Protein AF-A0A3B8ZL84-F1 (afdb_monomer)

Foldseek 3Di:
DVVVVVVCVVVVVVVLVCLQQVPPDPQQDPDPLDQKGFNQPADPVQDDPPDRVPSRCSNNVVPDDDDDPLAPPPDQQGHDTDIDGQADSVRHGDDPVDDDDDDDDPPDSYDPDDDDDD

Mean predicted aligned error: 3.03 Å

Sequence (118 aa):
MTRILNQAAMVCELTARANAYEKRFKGAKVWEGRKWEYANLLELNQEDSNYTQIDERASWFYEAIGNTSGMQGRIVGFGQVYLEPARDKSGAWLDGAKYYRLRVPPNAPVKQFRSFTL

Secondary structure (DSSP, 8-state):
-HHHHHHHHHHHHHHHHHHHHS---TT-BSSTTS--EES----TTSB-SSSB-HHHHHHHHHH-----GGGS--STTSS---EE-SB-TTSPBP-TTS-----PPSS-S-SS------

Nearest PDB structures (foldseek):
  3vb9-assembly2_D  TM=9.667E-01  e=6.915E-07  Vibrio parahaemolyticus

Solvent-accessible surface area (backbone atoms only — not comparable to full-atom values): 7716 Å² total; per-residue (Å²): 112,68,71,59,53,55,52,48,51,58,52,50,52,54,50,42,51,49,46,43,70,57,66,84,58,90,81,32,64,73,45,91,97,55,55,39,25,50,55,62,79,58,46,90,85,37,55,56,99,87,46,70,40,60,64,46,44,47,18,34,57,70,80,47,81,87,80,53,83,46,52,57,47,83,49,91,96,46,68,40,70,54,73,46,58,62,34,45,98,88,63,48,69,71,51,91,93,58,90,85,84,86,87,77,71,83,85,63,100,57,91,86,74,86,87,85,87,132

Structure (mmCIF, N/CA/C/O backbone):
data_AF-A0A3B8ZL84-F1
#
_entry.id   AF-A0A3B8ZL84-F1
#
loop_
_atom_site.group_PDB
_atom_site.id
_atom_site.type_symbol
_atom_site.label_atom_id
_atom_site.label_alt_id
_atom_site.label_comp_id
_atom_site.label_asym_id
_atom_site.label_entity_id
_atom_site.label_seq_id
_atom_site.pdbx_PDB_ins_code
_atom_site.Cartn_x
_atom_site.Cartn_y
_atom_site.Cartn_z
_atom_site.occupancy
_atom_site.B_iso_or_equiv
_atom_site.auth_seq_id
_atom_site.auth_comp_id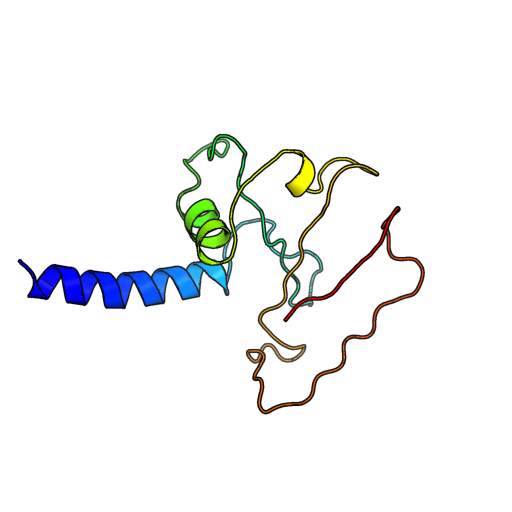
_atom_site.auth_asym_id
_atom_site.auth_atom_id
_atom_site.pdbx_PDB_model_num
ATOM 1 N N . MET A 1 1 ? -13.562 8.138 31.813 1.00 82.81 1 MET A N 1
ATOM 2 C CA . MET A 1 1 ? -12.559 8.236 30.728 1.00 82.81 1 MET A CA 1
ATOM 3 C C . MET A 1 1 ? -12.572 7.012 29.808 1.00 82.81 1 MET A C 1
ATOM 5 O O . MET A 1 1 ? -12.711 7.190 28.607 1.00 82.81 1 MET A O 1
ATOM 9 N N . THR A 1 2 ? -12.547 5.785 30.345 1.00 96.31 2 THR A N 1
ATOM 10 C CA . THR A 1 2 ? -12.517 4.515 29.581 1.00 96.31 2 THR A CA 1
ATOM 11 C C . THR A 1 2 ? -13.573 4.394 28.480 1.00 96.31 2 THR A C 1
ATOM 13 O O . THR A 1 2 ? -13.254 3.983 27.372 1.00 96.31 2 THR A O 1
ATOM 16 N N . ARG A 1 3 ? -14.821 4.816 28.737 1.00 97.88 3 ARG A N 1
ATOM 17 C CA . ARG A 1 3 ? -15.899 4.765 27.733 1.00 97.88 3 ARG A CA 1
ATOM 18 C C . ARG A 1 3 ? -15.546 5.515 26.443 1.00 97.88 3 ARG A C 1
ATOM 20 O O . ARG A 1 3 ? -15.763 4.985 25.362 1.00 97.88 3 ARG A O 1
ATOM 27 N N . ILE A 1 4 ? -14.997 6.724 26.570 1.00 98.12 4 ILE A N 1
ATOM 28 C CA . ILE A 1 4 ? -14.669 7.578 25.420 1.00 98.12 4 ILE A CA 1
ATOM 29 C C . ILE A 1 4 ? -13.469 7.004 24.666 1.00 98.12 4 ILE A C 1
ATOM 31 O O . ILE A 1 4 ? -13.5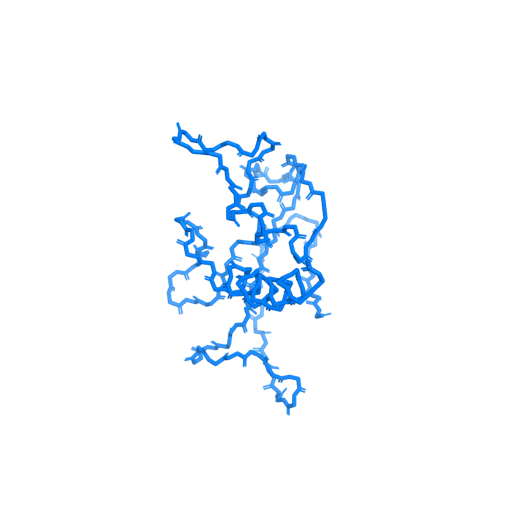00 6.944 23.444 1.00 98.12 4 ILE A O 1
ATOM 35 N N . LEU A 1 5 ? -12.450 6.516 25.379 1.00 98.44 5 LEU A N 1
ATOM 36 C CA . LEU A 1 5 ? -11.274 5.910 24.748 1.00 98.44 5 LEU A CA 1
ATOM 37 C C . LEU A 1 5 ? -11.625 4.631 23.976 1.00 98.44 5 LEU A C 1
ATOM 39 O O . LEU A 1 5 ? -11.148 4.452 22.862 1.00 98.44 5 LEU A O 1
ATOM 43 N N . ASN A 1 6 ? -12.516 3.789 24.507 1.00 98.50 6 ASN A N 1
ATOM 44 C CA . ASN A 1 6 ? -12.978 2.593 23.796 1.00 98.50 6 ASN A CA 1
ATOM 45 C C . ASN A 1 6 ? -13.776 2.948 22.534 1.00 98.50 6 ASN A C 1
ATOM 47 O O . ASN A 1 6 ? -13.597 2.325 21.491 1.00 98.50 6 ASN A O 1
ATOM 51 N N . GLN A 1 7 ? -14.640 3.964 22.608 1.00 98.38 7 GLN A N 1
ATOM 52 C CA . GLN A 1 7 ? -15.365 4.457 21.435 1.00 98.38 7 GLN A CA 1
ATOM 53 C C . GLN A 1 7 ? -14.412 5.035 20.387 1.00 98.38 7 GLN A C 1
ATOM 55 O O . GLN A 1 7 ? -14.544 4.717 19.208 1.00 98.38 7 GLN A O 1
ATOM 60 N N . ALA A 1 8 ? -13.426 5.824 20.819 1.00 98.38 8 ALA A N 1
ATOM 61 C CA . ALA A 1 8 ? -12.404 6.371 19.939 1.00 98.38 8 ALA A CA 1
ATOM 62 C C . ALA A 1 8 ? -11.601 5.257 19.257 1.00 98.38 8 ALA A C 1
ATOM 64 O O . ALA A 1 8 ? -11.445 5.299 18.045 1.00 98.38 8 ALA A O 1
ATOM 65 N N . ALA A 1 9 ? -11.172 4.228 19.992 1.00 98.25 9 ALA A N 1
ATOM 66 C CA . ALA A 1 9 ? -10.448 3.095 19.420 1.00 98.25 9 ALA A CA 1
ATOM 67 C C . ALA A 1 9 ? -11.253 2.393 18.312 1.00 98.25 9 ALA A C 1
ATOM 69 O O . ALA A 1 9 ? -10.716 2.147 17.238 1.00 98.25 9 ALA A O 1
ATOM 70 N N . MET A 1 10 ? -12.550 2.140 18.530 1.00 98.31 10 MET A N 1
ATOM 71 C CA . MET A 1 10 ? -13.408 1.515 17.512 1.00 98.31 10 MET A CA 1
ATOM 72 C C . MET A 1 10 ? -13.561 2.382 16.258 1.00 98.31 10 MET A C 1
ATOM 74 O O . MET A 1 10 ? -13.490 1.868 15.145 1.00 98.31 10 MET A O 1
ATOM 78 N N . VAL A 1 11 ? -13.777 3.690 16.421 1.00 98.44 11 VAL A N 1
ATOM 79 C CA . VAL A 1 11 ? -13.952 4.600 15.278 1.00 98.44 11 VAL A CA 1
ATOM 80 C C . VAL A 1 11 ? -12.633 4.793 14.535 1.00 98.44 11 VAL A C 1
ATOM 82 O O . VAL A 1 11 ? -12.606 4.672 13.314 1.00 98.44 11 VAL A O 1
ATOM 85 N N . CYS A 1 12 ? -11.537 5.045 15.251 1.00 97.69 12 CYS A N 1
ATOM 86 C CA . CYS A 1 12 ? -10.219 5.242 14.653 1.00 97.69 12 CYS A CA 1
ATOM 87 C C . CYS A 1 12 ? -9.730 3.997 13.912 1.00 97.69 12 CYS A C 1
ATOM 89 O O . CYS A 1 12 ? -9.124 4.139 12.859 1.00 97.69 12 CYS A O 1
ATOM 91 N N . GLU A 1 13 ? -10.038 2.797 14.404 1.00 98.06 13 GLU A N 1
ATOM 92 C CA . GLU A 1 13 ? -9.732 1.547 13.707 1.00 98.06 13 GLU A CA 1
ATOM 93 C C . GLU A 1 13 ? -10.437 1.461 12.343 1.00 98.06 13 GLU A C 1
ATOM 95 O O . GLU A 1 13 ? -9.818 1.136 11.331 1.00 98.06 13 GLU A O 1
ATOM 100 N N . LEU A 1 14 ? -11.728 1.802 12.281 1.00 97.56 14 LEU A N 1
ATOM 101 C CA . LEU A 1 14 ? -12.468 1.828 11.016 1.00 97.56 14 LEU A CA 1
ATOM 102 C C . LEU A 1 14 ? -11.942 2.917 10.072 1.00 97.56 14 LEU A C 1
ATOM 104 O O . LEU A 1 14 ? -11.826 2.684 8.868 1.00 97.56 14 LEU A O 1
ATOM 108 N N . THR A 1 15 ? -11.589 4.084 10.614 1.00 97.88 15 THR A N 1
ATOM 109 C CA . THR A 1 15 ? -10.981 5.179 9.849 1.00 97.88 15 THR A CA 1
ATOM 110 C C . THR A 1 15 ? -9.619 4.778 9.284 1.00 97.88 15 THR A C 1
ATOM 112 O O . THR A 1 15 ? -9.357 5.037 8.111 1.00 97.88 15 THR A O 1
ATOM 115 N N . ALA A 1 16 ? -8.776 4.105 10.074 1.00 97.75 16 ALA A N 1
ATOM 116 C CA . ALA A 1 16 ? -7.463 3.637 9.642 1.00 97.75 16 ALA A CA 1
ATOM 117 C C . ALA A 1 16 ? -7.584 2.641 8.482 1.00 97.75 16 ALA A C 1
ATOM 119 O O . ALA A 1 16 ? -6.941 2.837 7.456 1.00 97.75 16 ALA A O 1
ATOM 120 N N . ARG A 1 17 ? -8.492 1.657 8.575 1.00 96.62 17 ARG A N 1
ATOM 121 C CA . ARG A 1 17 ? -8.778 0.721 7.468 1.00 96.62 17 ARG A CA 1
ATOM 122 C C . ARG A 1 17 ? -9.254 1.426 6.206 1.00 96.62 17 ARG A C 1
ATOM 124 O O . ARG A 1 17 ? -8.809 1.093 5.112 1.00 96.62 17 ARG A O 1
ATOM 131 N N . ALA A 1 18 ? -10.173 2.382 6.344 1.00 96.19 18 ALA A N 1
ATOM 132 C CA . ALA A 1 18 ? -10.694 3.125 5.201 1.00 96.19 18 ALA A CA 1
ATOM 133 C C . ALA A 1 18 ? -9.590 3.942 4.512 1.00 96.19 18 ALA A C 1
ATOM 135 O O . ALA A 1 18 ? -9.528 3.982 3.288 1.00 96.19 18 ALA A O 1
ATOM 136 N N . ASN A 1 19 ? -8.700 4.552 5.295 1.00 97.00 19 ASN A N 1
ATOM 137 C CA . ASN A 1 19 ? -7.551 5.293 4.789 1.00 97.00 19 ASN A CA 1
ATOM 138 C C . ASN A 1 19 ? -6.470 4.380 4.170 1.00 97.00 19 ASN A C 1
ATOM 140 O O . ASN A 1 19 ? -5.838 4.749 3.181 1.00 97.00 19 ASN A O 1
ATOM 144 N N . ALA A 1 20 ? -6.268 3.184 4.731 1.00 96.12 20 ALA A N 1
ATOM 145 C CA . ALA A 1 20 ? -5.313 2.197 4.234 1.00 96.12 20 ALA A CA 1
ATOM 146 C C . ALA A 1 20 ? -5.749 1.585 2.896 1.00 96.12 20 ALA A C 1
ATOM 148 O O . ALA A 1 20 ? -4.979 1.596 1.942 1.00 96.12 20 ALA A O 1
ATOM 149 N N . TYR A 1 21 ? -6.997 1.118 2.801 1.00 94.56 21 TYR A N 1
ATOM 150 C CA . TYR A 1 21 ? -7.459 0.294 1.676 1.00 94.56 21 TYR A CA 1
ATOM 151 C C . TYR A 1 21 ? -8.264 1.041 0.605 1.00 94.56 21 TYR A C 1
ATOM 153 O O . TYR A 1 21 ? -8.619 0.464 -0.424 1.00 94.56 21 TYR A O 1
ATOM 161 N N . GLU A 1 22 ? -8.596 2.309 0.840 1.00 92.50 22 GLU A N 1
ATOM 162 C CA . GLU A 1 22 ? -9.225 3.193 -0.144 1.00 92.50 22 GLU A CA 1
ATOM 163 C C . GLU A 1 22 ? -8.464 4.521 -0.192 1.00 92.50 22 GLU A C 1
ATOM 165 O O . GLU A 1 22 ? -8.993 5.588 0.135 1.00 92.50 22 GLU A O 1
ATOM 170 N N . LYS A 1 23 ? -7.186 4.427 -0.586 1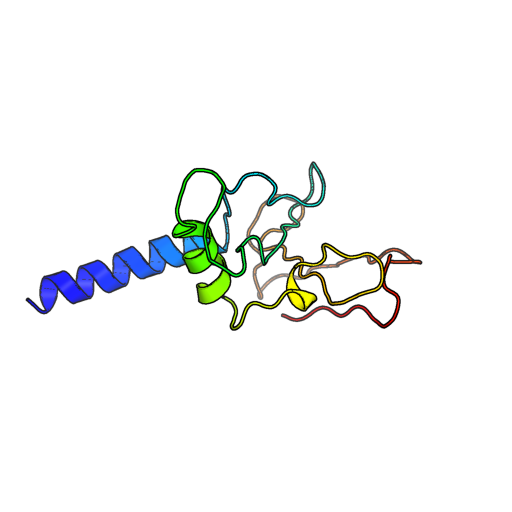.00 93.25 23 LYS A N 1
ATOM 171 C CA . LYS A 1 23 ? -6.240 5.546 -0.624 1.00 93.25 23 LYS A CA 1
ATOM 172 C C . LYS A 1 23 ? -6.796 6.676 -1.497 1.00 93.25 23 LYS A C 1
ATOM 174 O O . LYS A 1 23 ? -7.122 6.504 -2.672 1.00 93.25 23 LYS A O 1
ATOM 179 N N . ARG A 1 24 ? -6.881 7.881 -0.925 1.00 92.12 24 ARG A N 1
ATOM 180 C CA . ARG A 1 24 ? -7.326 9.106 -1.628 1.00 92.12 24 ARG A CA 1
ATOM 181 C C . ARG A 1 24 ? -6.164 10.015 -2.020 1.00 92.12 24 ARG A C 1
ATOM 183 O O . ARG A 1 24 ? -6.377 11.151 -2.439 1.00 92.12 24 ARG A O 1
ATOM 190 N N . PHE A 1 25 ? -4.941 9.512 -1.884 1.00 92.19 25 PHE A N 1
ATOM 191 C CA . PHE A 1 25 ? -3.720 10.264 -2.124 1.00 92.19 25 PHE A CA 1
ATOM 192 C C . PHE A 1 25 ? -3.518 10.511 -3.615 1.00 92.19 25 PHE A C 1
ATOM 194 O O . PHE A 1 25 ? -3.788 9.658 -4.471 1.00 92.19 25 PHE A O 1
ATOM 201 N N . LYS A 1 26 ? -2.993 11.689 -3.939 1.00 90.81 26 LYS A N 1
ATOM 202 C CA . LYS A 1 26 ? -2.595 12.004 -5.307 1.00 90.81 26 LYS A CA 1
ATOM 203 C C . LYS A 1 26 ? -1.471 11.053 -5.730 1.00 90.81 26 LYS A C 1
ATOM 205 O O . LYS A 1 26 ? -0.475 10.921 -5.035 1.00 90.81 26 LYS A O 1
ATOM 210 N N . GLY A 1 27 ? -1.623 10.408 -6.886 1.00 91.50 27 GLY A N 1
ATOM 211 C CA . GLY A 1 27 ? -0.609 9.492 -7.422 1.00 91.50 27 GLY A CA 1
ATOM 212 C C . GLY A 1 27 ? -0.657 8.061 -6.873 1.00 91.50 27 GLY A C 1
ATOM 213 O O . GLY A 1 27 ? 0.198 7.266 -7.245 1.00 91.50 27 GLY A O 1
ATOM 214 N N . ALA A 1 28 ? -1.656 7.698 -6.056 1.00 94.56 28 ALA A N 1
ATOM 215 C CA . ALA A 1 28 ? -1.801 6.324 -5.562 1.00 94.56 28 ALA A CA 1
ATOM 216 C C . ALA A 1 28 ? -2.024 5.302 -6.681 1.00 94.56 28 ALA A C 1
ATOM 218 O O . ALA A 1 28 ? -1.471 4.210 -6.630 1.00 94.56 28 ALA A O 1
ATOM 219 N N . LYS A 1 29 ? -2.789 5.647 -7.721 1.00 94.81 29 LYS A N 1
ATOM 220 C CA . LYS A 1 29 ? -3.099 4.723 -8.821 1.00 94.81 29 LYS A CA 1
ATOM 221 C C . LYS A 1 29 ? -1.887 4.494 -9.720 1.00 94.81 29 LYS A C 1
ATOM 223 O O . LYS A 1 29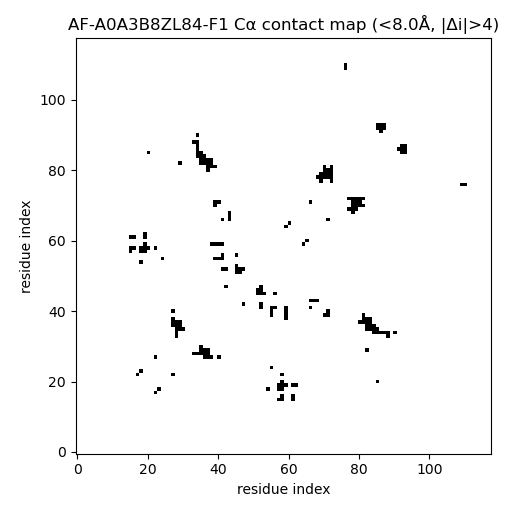 ? -1.334 5.439 -10.273 1.00 94.81 29 LYS A O 1
ATOM 228 N N . VAL A 1 30 ? -1.553 3.224 -9.948 1.00 95.38 30 VAL A N 1
ATOM 229 C CA . VAL A 1 30 ? -0.444 2.825 -10.833 1.00 95.38 30 VAL A CA 1
ATOM 230 C C . VAL A 1 30 ? -0.856 2.882 -12.304 1.00 95.38 30 VAL A C 1
ATOM 232 O O . VAL A 1 30 ? -0.117 3.365 -13.159 1.00 95.38 30 VAL A O 1
ATOM 235 N N . TRP A 1 31 ? -2.046 2.360 -12.613 1.00 95.00 31 TRP A N 1
ATOM 236 C CA . TRP A 1 31 ? -2.578 2.294 -13.973 1.00 95.00 31 TRP A CA 1
ATOM 237 C C . TRP A 1 31 ? -4.034 2.737 -13.999 1.00 95.00 31 TRP A C 1
ATOM 239 O O . TRP A 1 31 ? -4.866 2.199 -13.262 1.00 95.00 31 TRP A O 1
ATOM 249 N N . GLU A 1 32 ? -4.356 3.644 -14.918 1.00 93.31 32 GLU A N 1
ATOM 250 C CA . GLU A 1 32 ? -5.730 4.087 -15.138 1.00 93.31 32 GLU A CA 1
ATOM 251 C C . GLU A 1 32 ? -6.668 2.914 -15.458 1.00 93.31 32 GLU A C 1
ATOM 253 O O . GLU A 1 32 ? -6.316 1.959 -16.157 1.00 93.31 32 GLU A O 1
ATOM 258 N N . GLY A 1 33 ? -7.871 2.960 -14.884 1.00 92.31 33 GLY A N 1
ATOM 259 C CA . GLY A 1 33 ? -8.882 1.905 -15.010 1.00 92.31 33 GLY A CA 1
ATOM 260 C C . GLY A 1 33 ? -8.583 0.598 -14.257 1.00 92.31 33 GLY A C 1
ATOM 261 O O . GLY A 1 33 ? -9.461 -0.264 -14.187 1.00 92.31 33 GLY A O 1
ATOM 262 N N . ARG A 1 34 ? -7.398 0.431 -13.652 1.00 94.81 34 ARG A N 1
ATOM 263 C CA . ARG A 1 34 ? -7.059 -0.735 -12.814 1.00 94.81 34 ARG A CA 1
ATOM 264 C C . ARG A 1 34 ? -7.214 -0.411 -11.325 1.00 94.81 34 ARG A C 1
ATOM 266 O O . ARG A 1 34 ? -7.360 0.745 -10.946 1.00 94.81 34 ARG A O 1
ATOM 273 N N . LYS A 1 35 ? -7.223 -1.447 -10.481 1.00 95.75 35 LYS A N 1
ATOM 274 C CA . LYS A 1 35 ? -7.339 -1.328 -9.012 1.00 95.75 35 LYS A CA 1
ATOM 275 C C . LYS A 1 35 ? -6.001 -1.469 -8.283 1.00 95.75 35 LYS A C 1
ATOM 277 O O . LYS A 1 35 ? -5.989 -1.814 -7.115 1.00 95.75 35 LYS A O 1
ATOM 282 N N . TRP A 1 36 ? -4.896 -1.281 -9.001 1.00 96.44 36 TRP A N 1
ATOM 283 C CA . TRP A 1 36 ? -3.557 -1.361 -8.427 1.00 96.44 36 TRP A CA 1
ATOM 284 C C . TRP A 1 36 ? -3.121 0.009 -7.938 1.00 96.44 36 TRP A C 1
ATOM 286 O O . TRP A 1 36 ? -3.147 0.977 -8.709 1.00 96.44 36 TRP A O 1
ATOM 296 N N . GLU A 1 37 ? -2.676 0.045 -6.693 1.00 96.25 37 GLU A N 1
ATOM 297 C CA . GLU A 1 37 ? -2.186 1.234 -6.016 1.00 96.25 37 GLU A CA 1
ATOM 298 C C . GLU A 1 37 ? -0.744 1.020 -5.545 1.00 96.25 37 GLU A C 1
ATOM 300 O O . GLU A 1 37 ? -0.317 -0.112 -5.310 1.00 96.25 37 GLU A O 1
ATOM 305 N N . TYR A 1 38 ? 0.029 2.101 -5.454 1.00 95.94 38 TYR A N 1
ATOM 306 C CA . TYR A 1 38 ? 1.303 2.094 -4.743 1.00 95.94 38 TYR A CA 1
ATOM 307 C C . TYR A 1 38 ? 1.023 1.989 -3.243 1.00 95.94 38 TYR A C 1
ATOM 309 O O . TYR A 1 38 ? 0.329 2.841 -2.689 1.00 95.94 38 TYR A O 1
ATOM 317 N N . ALA A 1 39 ? 1.586 0.972 -2.589 1.00 95.81 39 ALA A N 1
ATOM 318 C CA . ALA A 1 39 ? 1.396 0.780 -1.151 1.00 95.81 39 ALA A CA 1
ATOM 319 C C . ALA A 1 39 ? 2.125 1.868 -0.339 1.00 95.81 39 ALA A C 1
ATOM 321 O O . ALA A 1 39 ? 1.570 2.446 0.590 1.00 95.81 39 ALA A O 1
ATOM 322 N N . ASN A 1 40 ? 3.355 2.213 -0.740 1.00 95.75 40 ASN A N 1
ATOM 323 C CA . ASN A 1 40 ? 4.185 3.196 -0.045 1.00 95.75 40 ASN A CA 1
ATOM 324 C C . ASN A 1 40 ? 4.273 4.522 -0.817 1.00 95.75 40 ASN A C 1
ATOM 326 O O . ASN A 1 40 ? 4.989 4.630 -1.814 1.00 95.75 40 ASN A O 1
ATOM 330 N N . LEU A 1 41 ? 3.572 5.536 -0.312 1.00 94.50 41 LEU A N 1
ATOM 331 C CA . LEU A 1 41 ? 3.653 6.932 -0.764 1.00 94.50 41 LEU A CA 1
ATOM 332 C C . LEU A 1 41 ? 4.265 7.867 0.292 1.00 94.50 41 LEU A C 1
ATOM 334 O O . LEU A 1 41 ? 4.280 9.081 0.111 1.00 94.50 41 LEU A O 1
ATOM 338 N N . LEU A 1 42 ? 4.774 7.303 1.387 1.00 95.81 42 LEU A N 1
ATOM 339 C CA . LEU A 1 42 ? 5.334 8.046 2.503 1.00 95.81 42 LEU A CA 1
ATOM 340 C C . LEU A 1 42 ? 6.780 8.476 2.201 1.00 95.81 42 LEU A C 1
ATOM 342 O O . LEU A 1 42 ? 7.647 7.658 1.865 1.00 95.81 42 LEU A O 1
ATOM 346 N N . GLU A 1 43 ? 7.072 9.758 2.389 1.00 96.19 43 GLU A N 1
ATOM 347 C CA . GLU A 1 43 ? 8.432 10.283 2.374 1.00 96.19 43 GLU A CA 1
ATOM 348 C C . GLU A 1 43 ? 9.203 9.859 3.623 1.00 96.19 43 GLU A C 1
ATOM 350 O O . GLU A 1 43 ? 8.644 9.654 4.701 1.00 96.19 43 GLU A O 1
ATOM 355 N N . LEU A 1 44 ? 10.525 9.740 3.501 1.00 96.75 44 LEU A N 1
ATOM 356 C CA . LEU A 1 44 ? 11.367 9.265 4.607 1.00 96.75 44 LEU A CA 1
ATOM 357 C C . LEU A 1 44 ? 11.309 10.187 5.832 1.00 96.75 44 LEU A C 1
ATOM 359 O O . LEU A 1 44 ? 11.396 9.712 6.962 1.00 96.75 44 LEU A O 1
ATOM 363 N N . ASN A 1 45 ? 11.143 11.491 5.609 1.00 97.50 45 ASN A N 1
ATOM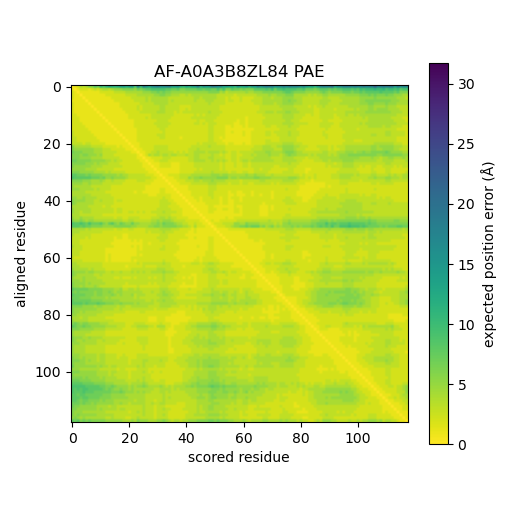 364 C CA . ASN A 1 45 ? 10.948 12.492 6.656 1.00 97.50 45 ASN A CA 1
ATOM 365 C C . ASN A 1 45 ? 9.468 12.729 7.003 1.00 97.50 45 ASN A C 1
ATOM 367 O O . ASN A 1 45 ? 9.202 13.500 7.916 1.00 97.50 45 ASN A O 1
ATOM 371 N N . GLN A 1 46 ? 8.533 12.052 6.326 1.00 97.62 46 GLN A N 1
ATOM 372 C CA . GLN A 1 46 ? 7.082 12.178 6.509 1.00 97.62 46 GLN A CA 1
ATOM 373 C C . GLN A 1 46 ? 6.527 13.580 6.210 1.00 97.62 46 GLN A C 1
ATOM 375 O O . GLN A 1 46 ? 5.486 13.956 6.746 1.00 97.62 46 GLN A O 1
ATOM 380 N N . GLU A 1 47 ? 7.205 14.349 5.361 1.00 97.69 47 GLU A N 1
ATOM 381 C CA . GLU A 1 47 ? 6.783 15.689 4.956 1.00 97.69 47 GLU A CA 1
ATOM 382 C C . GLU A 1 47 ? 6.605 15.735 3.440 1.00 97.69 47 GLU A C 1
ATOM 384 O O . GLU A 1 47 ? 7.519 15.401 2.684 1.00 97.69 47 GLU A O 1
ATOM 389 N N . ASP A 1 48 ? 5.437 16.192 3.001 1.00 94.06 48 ASP A N 1
ATOM 390 C CA . ASP A 1 48 ? 5.244 16.683 1.644 1.00 94.06 48 ASP A CA 1
ATOM 391 C C . ASP A 1 48 ? 5.660 18.166 1.575 1.00 94.06 48 ASP A C 1
ATOM 393 O O . ASP A 1 48 ? 5.919 18.824 2.581 1.00 94.06 48 ASP A O 1
ATOM 397 N N . SER A 1 49 ? 5.675 18.730 0.370 1.00 93.19 49 SER A N 1
ATOM 398 C CA . SER A 1 49 ? 5.921 20.148 0.103 1.00 93.19 49 SER A CA 1
ATOM 399 C C . SER A 1 49 ? 5.103 21.129 0.953 1.00 93.19 49 SER A C 1
ATOM 401 O O . SER A 1 49 ? 5.583 22.228 1.222 1.00 93.19 49 SER A O 1
ATOM 403 N N . ASN A 1 50 ? 3.881 20.759 1.355 1.00 95.19 50 ASN A N 1
ATOM 404 C CA . ASN A 1 50 ? 2.945 21.672 2.023 1.00 95.19 50 ASN A CA 1
ATOM 405 C C . ASN A 1 50 ? 2.317 21.123 3.317 1.00 95.19 50 ASN A C 1
ATOM 407 O O . ASN A 1 50 ? 1.529 21.836 3.939 1.00 95.19 50 ASN A O 1
ATOM 411 N N . TYR A 1 51 ? 2.587 19.873 3.706 1.00 96.81 51 TYR A N 1
ATOM 412 C CA . TYR A 1 51 ? 1.952 19.247 4.870 1.00 96.81 51 TYR A CA 1
ATOM 413 C C . TYR A 1 51 ? 2.734 18.033 5.386 1.00 96.81 51 TYR A C 1
ATOM 415 O O . TYR A 1 51 ? 3.386 17.327 4.619 1.00 96.81 51 TYR A O 1
ATOM 423 N N . THR A 1 52 ? 2.576 17.739 6.677 1.00 98.12 52 THR A N 1
ATOM 424 C CA . THR A 1 52 ? 3.032 16.480 7.272 1.00 98.12 52 THR A CA 1
ATOM 425 C C . THR A 1 52 ? 2.116 15.339 6.845 1.00 98.12 52 THR A C 1
ATOM 427 O O . THR A 1 52 ? 0.897 15.418 7.009 1.00 98.12 52 THR A O 1
ATOM 430 N N . GLN A 1 53 ? 2.703 14.247 6.369 1.00 97.50 53 GLN A N 1
ATOM 431 C CA . GLN A 1 53 ? 2.034 13.096 5.762 1.00 97.50 53 GLN A CA 1
ATOM 432 C C . GLN A 1 53 ? 1.351 12.176 6.789 1.00 97.50 53 GLN A C 1
ATOM 434 O O . GLN A 1 53 ? 1.723 11.014 6.983 1.00 97.50 53 GLN A O 1
ATOM 439 N N . ILE A 1 54 ? 0.373 12.717 7.521 1.00 97.12 54 ILE A N 1
ATOM 440 C CA . ILE A 1 54 ? -0.358 11.999 8.573 1.00 97.12 54 ILE A CA 1
ATOM 441 C C . ILE A 1 54 ? -1.171 10.847 7.983 1.00 97.12 54 ILE A C 1
ATOM 443 O O . ILE A 1 54 ? -1.137 9.747 8.538 1.00 97.12 54 ILE A O 1
ATOM 447 N N . ASP A 1 55 ? -1.863 11.074 6.870 1.00 97.25 55 ASP A N 1
ATOM 448 C CA . ASP A 1 55 ? -2.716 10.052 6.272 1.00 97.25 55 ASP A CA 1
ATOM 449 C C . ASP A 1 55 ? -1.881 9.001 5.532 1.00 97.25 55 ASP A C 1
ATOM 451 O O . ASP A 1 55 ? -2.158 7.809 5.652 1.00 97.25 55 ASP A O 1
ATOM 455 N N . GLU A 1 56 ? -0.807 9.389 4.843 1.00 97.62 56 GLU A N 1
ATOM 456 C CA . GLU A 1 56 ? 0.068 8.448 4.142 1.00 97.62 56 GLU A CA 1
ATOM 457 C C . GLU A 1 56 ? 0.819 7.550 5.129 1.00 97.62 56 GLU A C 1
ATOM 459 O O . GLU A 1 56 ? 0.897 6.340 4.912 1.00 97.62 56 GLU A O 1
ATOM 464 N N . ARG A 1 57 ? 1.315 8.094 6.255 1.00 97.44 57 ARG A N 1
ATOM 465 C CA . ARG A 1 57 ? 1.958 7.262 7.287 1.00 97.44 57 ARG A CA 1
ATOM 466 C C . ARG A 1 57 ? 0.954 6.388 8.025 1.00 97.44 57 ARG A C 1
ATOM 468 O O . ARG A 1 57 ? 1.288 5.256 8.355 1.00 97.44 57 ARG A O 1
ATOM 475 N N . ALA A 1 58 ? -0.257 6.890 8.282 1.00 97.75 58 ALA A N 1
ATOM 476 C CA . ALA A 1 58 ? -1.312 6.096 8.900 1.00 97.75 58 ALA A CA 1
ATOM 477 C C . ALA A 1 58 ? -1.774 4.965 7.974 1.00 97.75 58 ALA A C 1
ATOM 479 O O . ALA A 1 58 ? -2.103 3.898 8.463 1.00 97.75 58 ALA A O 1
ATOM 480 N N . SER A 1 59 ? -1.774 5.183 6.658 1.00 97.50 59 SER A N 1
ATOM 481 C CA . SER A 1 59 ? -2.076 4.167 5.647 1.00 97.50 59 SER A CA 1
ATOM 482 C C . SER A 1 59 ? -0.971 3.105 5.590 1.00 97.50 59 SER A C 1
ATOM 484 O O . SER A 1 59 ? -1.215 1.947 5.919 1.00 97.50 59 SER A O 1
ATOM 486 N N . TRP A 1 60 ? 0.269 3.510 5.297 1.00 97.50 60 TRP A N 1
ATOM 487 C CA . TRP A 1 60 ? 1.400 2.590 5.140 1.00 97.50 60 TRP A CA 1
ATOM 488 C C . TRP A 1 60 ? 1.722 1.806 6.418 1.00 97.50 60 TRP A C 1
ATOM 490 O O . TRP A 1 60 ? 1.911 0.594 6.370 1.00 97.50 60 TRP A O 1
ATOM 500 N N . PHE A 1 61 ? 1.760 2.462 7.584 1.00 97.88 61 PHE A N 1
ATOM 501 C CA . PHE A 1 61 ? 2.098 1.783 8.840 1.00 97.88 61 PHE A CA 1
ATOM 502 C C . PHE A 1 61 ? 0.928 1.036 9.491 1.00 97.88 61 PHE A C 1
ATOM 504 O O . PHE A 1 61 ? 1.131 0.369 10.505 1.00 97.88 61 PHE A O 1
ATOM 511 N N . TYR A 1 62 ? -0.283 1.123 8.933 1.00 97.75 62 TYR A N 1
ATOM 512 C CA . TYR A 1 62 ? -1.378 0.240 9.332 1.00 97.75 62 TYR A CA 1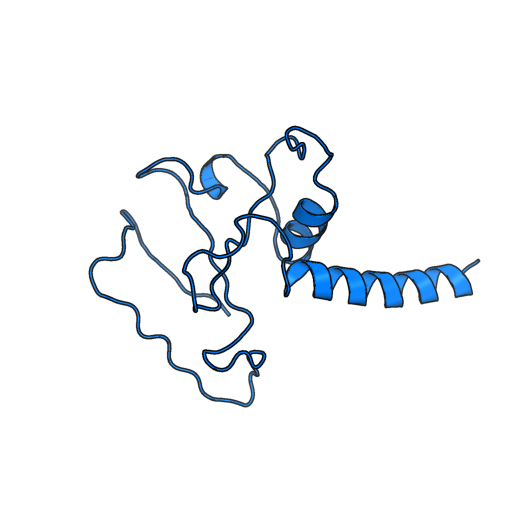
ATOM 513 C C . TYR A 1 62 ? -1.195 -1.171 8.755 1.00 97.75 62 TYR A C 1
ATOM 515 O O . TYR A 1 62 ? -1.506 -2.153 9.426 1.00 97.75 62 TYR A O 1
ATOM 523 N N . GLU A 1 63 ? -0.652 -1.279 7.538 1.00 95.62 63 GLU A N 1
ATOM 524 C CA . GLU A 1 63 ? -0.480 -2.549 6.817 1.00 95.62 63 GLU A CA 1
ATOM 525 C C . GLU A 1 63 ? 0.967 -3.071 6.789 1.00 95.62 63 GLU A C 1
ATOM 527 O O . GLU A 1 63 ? 1.186 -4.271 6.615 1.00 95.62 63 GLU A O 1
ATOM 532 N N . ALA A 1 64 ? 1.961 -2.200 6.984 1.00 97.06 64 ALA A N 1
ATOM 533 C CA . ALA A 1 64 ? 3.377 -2.523 6.829 1.00 97.06 64 ALA A CA 1
ATOM 534 C C . ALA A 1 64 ? 4.273 -1.874 7.901 1.00 97.06 64 ALA A C 1
ATOM 536 O O . ALA A 1 64 ? 3.838 -1.110 8.759 1.00 97.06 64 ALA A O 1
ATOM 537 N N . ILE A 1 65 ? 5.571 -2.197 7.863 1.00 97.12 65 ILE A N 1
ATOM 538 C CA . ILE A 1 65 ? 6.576 -1.670 8.792 1.00 97.12 65 ILE A CA 1
ATOM 539 C C . ILE A 1 65 ? 7.859 -1.266 8.061 1.00 97.12 65 ILE A C 1
ATOM 541 O O . ILE A 1 65 ? 8.292 -1.920 7.112 1.00 97.12 65 ILE A O 1
ATOM 545 N N . GLY A 1 66 ? 8.489 -0.196 8.553 1.00 96.19 66 GLY A N 1
ATOM 546 C CA . GLY A 1 66 ? 9.712 0.375 7.993 1.00 96.19 66 GLY A CA 1
ATOM 547 C C . GLY A 1 66 ? 9.454 1.250 6.764 1.00 96.19 66 GLY A C 1
ATOM 548 O O . GLY A 1 66 ? 8.454 1.107 6.073 1.00 96.19 66 GLY A O 1
ATOM 549 N N . ASN A 1 67 ? 10.353 2.194 6.498 1.00 97.12 67 ASN A N 1
ATOM 550 C CA . ASN A 1 67 ? 10.369 2.964 5.257 1.00 97.12 67 ASN A CA 1
ATOM 551 C C . ASN A 1 67 ? 11.823 3.328 4.948 1.00 97.12 67 ASN A C 1
ATOM 553 O O . ASN A 1 67 ? 12.514 3.900 5.790 1.00 97.12 67 ASN A O 1
ATOM 557 N N . THR A 1 68 ? 12.312 2.950 3.772 1.00 97.25 68 THR A N 1
ATOM 558 C CA . THR A 1 68 ? 13.695 3.209 3.350 1.00 97.25 68 THR A CA 1
ATOM 559 C C . THR A 1 68 ? 13.710 3.674 1.905 1.00 97.25 68 THR A C 1
ATOM 561 O O . THR A 1 68 ? 12.779 3.396 1.150 1.00 97.25 68 THR A O 1
ATOM 564 N N . SER A 1 69 ? 14.790 4.331 1.482 1.00 95.75 69 SER A N 1
ATOM 565 C CA . SER A 1 69 ? 14.967 4.737 0.080 1.00 95.75 69 SER A CA 1
ATOM 566 C C . SER A 1 69 ? 14.852 3.554 -0.891 1.00 95.75 69 SER A C 1
ATOM 568 O O . SER A 1 69 ? 14.337 3.703 -1.997 1.00 95.75 69 SER A O 1
ATOM 570 N N . GLY A 1 70 ? 15.267 2.356 -0.463 1.00 96.94 70 GLY A N 1
ATOM 571 C CA . GLY A 1 70 ? 15.129 1.123 -1.233 1.00 96.94 70 GLY A CA 1
ATOM 572 C C . GLY A 1 70 ? 13.685 0.659 -1.422 1.00 96.94 70 GLY A C 1
ATOM 573 O O . GLY A 1 70 ? 13.421 -0.057 -2.375 1.00 96.94 70 GLY A O 1
ATOM 574 N N . MET A 1 71 ? 12.742 1.076 -0.579 1.00 97.19 71 MET A N 1
ATOM 575 C CA . MET A 1 71 ? 11.340 0.638 -0.640 1.00 97.19 71 MET A CA 1
ATOM 576 C C . MET A 1 71 ? 10.435 1.580 -1.447 1.00 97.19 71 MET A C 1
ATOM 578 O O . MET A 1 71 ? 9.270 1.258 -1.664 1.00 97.19 71 MET A O 1
ATOM 582 N N . GLN A 1 72 ? 10.946 2.738 -1.882 1.00 93.25 72 GLN A N 1
ATOM 583 C CA . GLN A 1 72 ? 10.151 3.765 -2.568 1.00 93.25 72 GLN A CA 1
ATOM 584 C C . GLN A 1 72 ? 10.014 3.540 -4.087 1.00 93.25 72 GLN A C 1
ATOM 586 O O . GLN A 1 72 ? 9.225 4.220 -4.735 1.00 93.25 72 GLN A O 1
ATOM 591 N N . GLY A 1 73 ? 10.789 2.629 -4.691 1.00 92.50 73 GLY A N 1
ATOM 592 C CA . GLY A 1 73 ? 10.665 2.296 -6.119 1.00 92.50 73 GLY A CA 1
ATOM 593 C C . GLY A 1 73 ? 11.002 3.424 -7.109 1.00 92.50 73 GLY A C 1
ATOM 594 O O . GLY A 1 73 ? 10.565 3.371 -8.256 1.00 92.50 73 GLY A O 1
ATOM 595 N N . ARG A 1 74 ? 11.759 4.451 -6.692 1.00 91.50 74 ARG A N 1
ATOM 596 C CA . ARG A 1 74 ? 12.037 5.668 -7.493 1.00 91.50 74 ARG A CA 1
ATOM 597 C C . ARG A 1 74 ? 13.306 5.605 -8.347 1.00 91.50 74 ARG A C 1
ATOM 599 O O . ARG A 1 74 ? 13.516 6.471 -9.190 1.00 91.50 74 ARG A O 1
ATOM 606 N N . ILE A 1 75 ? 14.162 4.606 -8.130 1.00 93.44 75 ILE A N 1
ATOM 607 C CA . ILE A 1 75 ? 15.458 4.471 -8.809 1.00 93.44 75 ILE A CA 1
ATOM 608 C C . ILE A 1 75 ? 15.428 3.226 -9.696 1.00 93.44 75 ILE A C 1
ATOM 610 O O . ILE A 1 75 ? 15.231 2.110 -9.219 1.00 93.44 75 ILE A O 1
ATOM 614 N N . VAL A 1 76 ? 15.651 3.406 -11.000 1.00 92.31 76 VAL A N 1
ATOM 615 C CA . VAL A 1 76 ? 15.656 2.298 -11.965 1.00 92.31 76 VAL A CA 1
ATOM 616 C C . VAL A 1 76 ? 16.741 1.281 -11.602 1.00 92.31 76 VAL A C 1
ATOM 618 O O . VAL A 1 76 ? 17.917 1.617 -11.492 1.00 92.31 76 VAL A O 1
ATOM 621 N N . GLY A 1 77 ? 16.345 0.016 -11.446 1.00 92.31 77 GLY A N 1
ATOM 622 C CA . GLY A 1 77 ? 17.265 -1.090 -11.173 1.00 92.31 77 GLY A CA 1
ATOM 623 C C . GLY A 1 77 ? 17.756 -1.197 -9.725 1.00 92.31 77 GLY A C 1
ATOM 624 O O . GLY A 1 77 ? 18.609 -2.045 -9.461 1.00 92.31 77 GLY A O 1
ATOM 625 N N . PHE A 1 78 ? 17.223 -0.392 -8.800 1.00 95.75 78 PHE A N 1
ATOM 626 C CA . PHE A 1 78 ? 17.555 -0.430 -7.377 1.00 95.75 78 PHE A CA 1
ATOM 627 C C . PHE A 1 78 ? 16.297 -0.564 -6.516 1.00 95.75 78 PHE A C 1
ATOM 629 O O . PHE A 1 78 ? 15.246 -0.012 -6.833 1.00 95.75 78 PHE A O 1
ATOM 636 N N . GLY A 1 79 ? 16.433 -1.262 -5.390 1.00 96.69 79 GLY A N 1
ATOM 637 C CA . GLY A 1 79 ? 15.365 -1.356 -4.408 1.00 96.69 79 GLY A CA 1
ATOM 638 C C . GLY A 1 79 ? 14.208 -2.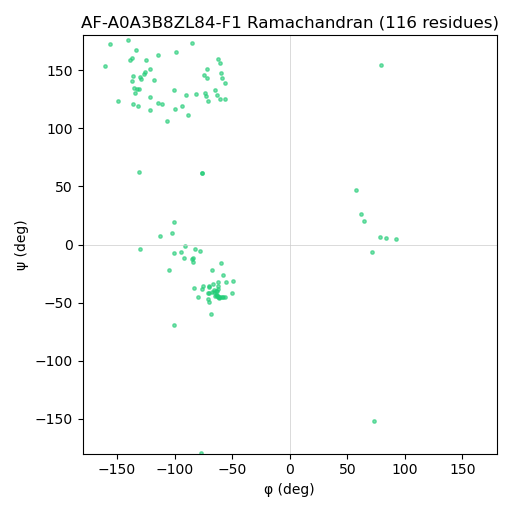256 -4.841 1.00 96.69 79 GLY A C 1
ATOM 639 O O . GLY A 1 79 ? 14.386 -3.242 -5.560 1.00 96.69 79 GLY A O 1
ATOM 640 N N . GLN A 1 80 ? 13.029 -1.938 -4.326 1.00 97.06 80 GLN A N 1
ATOM 641 C CA . GLN A 1 80 ? 11.770 -2.636 -4.520 1.00 97.06 80 GLN A CA 1
ATOM 642 C C . GLN A 1 80 ? 10.647 -1.611 -4.704 1.00 97.06 80 GLN A C 1
ATOM 644 O O . GLN A 1 80 ? 10.758 -0.456 -4.291 1.00 97.06 80 GLN A O 1
ATOM 649 N N . VAL A 1 81 ? 9.551 -2.061 -5.305 1.00 96.44 81 VAL A N 1
ATOM 650 C CA . VAL A 1 81 ? 8.296 -1.318 -5.400 1.00 96.44 81 VAL A CA 1
ATOM 651 C C . VAL A 1 81 ? 7.161 -2.251 -5.002 1.00 96.44 81 VAL A C 1
ATOM 653 O O . VAL A 1 81 ? 7.119 -3.400 -5.446 1.00 96.44 81 VAL A O 1
ATOM 656 N N . TYR A 1 82 ? 6.260 -1.758 -4.158 1.00 97.19 82 TYR A N 1
ATOM 657 C CA . TYR A 1 82 ? 5.140 -2.527 -3.625 1.00 97.19 82 TYR A CA 1
ATOM 658 C C . TYR A 1 82 ? 3.846 -1.983 -4.206 1.00 97.19 82 TYR A C 1
ATOM 660 O O . TYR A 1 82 ? 3.544 -0.794 -4.073 1.00 97.19 82 TYR A O 1
ATOM 668 N N . LEU A 1 83 ? 3.119 -2.863 -4.888 1.00 96.12 83 LEU A N 1
ATOM 669 C CA . LEU A 1 83 ? 1.817 -2.567 -5.457 1.00 96.12 83 LEU A CA 1
ATOM 670 C C . LEU A 1 83 ? 0.786 -3.470 -4.806 1.00 96.12 83 LEU A C 1
ATOM 672 O O . LEU A 1 83 ? 1.041 -4.661 -4.624 1.00 96.12 83 LEU A O 1
ATOM 676 N N . GLU A 1 84 ? -0.391 -2.927 -4.554 1.00 95.06 84 GLU A N 1
ATOM 677 C CA . GLU A 1 84 ? -1.470 -3.657 -3.909 1.00 95.06 84 GLU A CA 1
ATOM 678 C C . GLU A 1 84 ? -2.816 -3.387 -4.584 1.00 95.06 84 GLU A C 1
ATOM 680 O O . GLU A 1 84 ? -3.092 -2.271 -5.033 1.00 95.06 84 GLU A O 1
ATOM 685 N N . PRO A 1 85 ? -3.656 -4.423 -4.714 1.00 95.12 85 PRO A N 1
ATOM 686 C CA . PRO A 1 85 ? -5.046 -4.253 -5.077 1.00 95.12 85 PRO A CA 1
ATOM 687 C C . PRO A 1 85 ? -5.954 -4.838 -3.995 1.00 95.12 85 PRO A C 1
ATOM 689 O O . PRO A 1 85 ? -6.019 -6.052 -3.817 1.00 95.12 85 PRO A O 1
ATOM 692 N N . ALA A 1 86 ? -6.748 -4.000 -3.336 1.00 94.62 86 ALA A N 1
ATOM 693 C CA . ALA A 1 86 ? -7.760 -4.489 -2.398 1.00 94.62 86 ALA A CA 1
ATOM 694 C C . ALA A 1 86 ? -9.084 -4.894 -3.088 1.00 94.62 86 ALA A C 1
ATOM 696 O O . ALA A 1 86 ? -9.961 -5.516 -2.483 1.00 94.62 86 ALA A O 1
ATOM 697 N N . ARG A 1 87 ? -9.247 -4.545 -4.374 1.00 96.06 87 ARG A N 1
ATOM 698 C CA . ARG A 1 87 ? -10.472 -4.758 -5.159 1.00 96.06 87 ARG A CA 1
ATOM 699 C C . ARG A 1 87 ? -10.211 -5.516 -6.456 1.00 96.06 87 ARG A C 1
ATOM 701 O O . ARG A 1 87 ? -9.171 -5.364 -7.096 1.00 96.06 87 ARG A O 1
ATOM 708 N N . ASP A 1 88 ? -11.201 -6.293 -6.883 1.00 97.00 88 ASP A N 1
ATOM 709 C CA . ASP A 1 88 ? -11.188 -6.986 -8.167 1.00 97.00 88 ASP A CA 1
ATOM 710 C C . ASP A 1 88 ? -11.490 -6.049 -9.357 1.00 97.00 88 ASP A C 1
ATOM 712 O O . ASP A 1 88 ? -11.727 -4.847 -9.214 1.00 97.00 88 ASP A O 1
ATOM 716 N N . LYS A 1 89 ? -11.511 -6.607 -10.576 1.00 96.56 89 LYS A N 1
ATOM 717 C CA . LYS A 1 89 ? -11.765 -5.846 -11.815 1.00 96.56 89 LYS A CA 1
ATOM 718 C C . LYS A 1 89 ? -13.108 -5.098 -11.835 1.00 96.56 89 LYS A C 1
ATOM 720 O O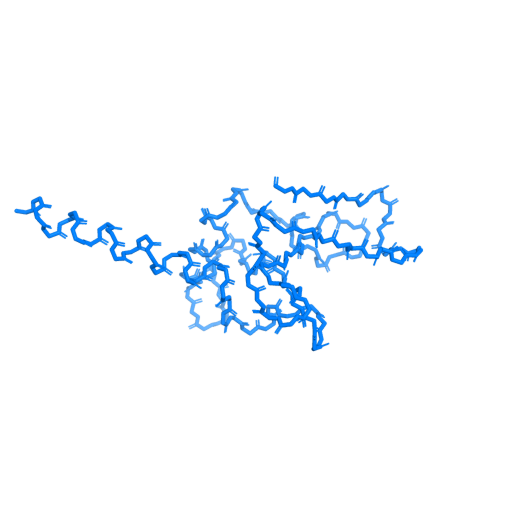 . LYS A 1 89 ? -13.225 -4.115 -12.559 1.00 96.56 89 LYS A O 1
ATOM 725 N N . SER A 1 90 ? -14.111 -5.572 -11.094 1.00 96.44 90 SER A N 1
ATOM 726 C CA . SER A 1 90 ? -15.436 -4.949 -10.992 1.00 96.44 90 SER A CA 1
ATOM 727 C C . SER A 1 90 ? -15.473 -3.829 -9.950 1.00 96.44 90 SER A C 1
ATOM 729 O O . SER A 1 90 ? -16.381 -3.004 -9.968 1.00 96.44 90 SER A O 1
ATOM 731 N N . GLY A 1 91 ? -14.464 -3.762 -9.077 1.00 95.19 91 GLY A N 1
ATOM 732 C CA . GLY A 1 91 ? -14.421 -2.848 -7.940 1.00 95.19 91 GLY A CA 1
ATOM 733 C C . GLY A 1 91 ? -14.984 -3.441 -6.649 1.00 95.19 91 GLY A C 1
ATOM 734 O O . GLY A 1 91 ? -15.042 -2.725 -5.655 1.00 95.19 91 GLY A O 1
ATOM 735 N N . ALA A 1 92 ? -15.363 -4.721 -6.630 1.00 97.38 92 ALA A N 1
ATOM 736 C CA . ALA A 1 92 ? -15.714 -5.407 -5.392 1.00 97.38 92 ALA A CA 1
ATOM 737 C C . ALA A 1 92 ? -14.452 -5.719 -4.576 1.00 97.38 92 ALA A C 1
ATOM 739 O O . ALA A 1 92 ? -13.401 -6.011 -5.148 1.00 97.38 92 ALA A O 1
ATOM 740 N N . TRP A 1 93 ? -14.554 -5.675 -3.247 1.00 97.12 93 TRP A N 1
ATOM 741 C CA . TRP A 1 93 ? -13.477 -6.109 -2.354 1.00 97.12 93 TRP A CA 1
ATOM 742 C C . TRP A 1 93 ? -13.121 -7.579 -2.596 1.00 97.12 93 TRP A C 1
ATOM 744 O O . TRP A 1 93 ? -14.000 -8.401 -2.879 1.00 97.12 93 TRP A O 1
ATOM 754 N N . LEU A 1 94 ? -11.828 -7.897 -2.501 1.00 96.81 94 LEU A N 1
ATOM 755 C CA . LEU A 1 94 ? -11.367 -9.281 -2.541 1.00 96.81 94 LEU A CA 1
ATOM 756 C C . LEU A 1 94 ? -11.899 -10.041 -1.320 1.00 96.81 94 LEU A C 1
ATOM 758 O O . LEU A 1 94 ? -11.835 -9.560 -0.193 1.00 96.81 94 LEU A O 1
ATOM 762 N N . ASP A 1 95 ? -12.439 -11.228 -1.567 1.00 97.31 95 ASP A N 1
ATOM 763 C CA . ASP A 1 95 ? -13.146 -12.052 -0.592 1.00 97.31 95 ASP A CA 1
ATOM 764 C C . ASP A 1 95 ? -12.607 -13.482 -0.664 1.00 97.31 95 ASP A C 1
ATOM 766 O O . ASP A 1 95 ? -12.715 -14.141 -1.699 1.00 97.31 95 ASP A O 1
ATOM 770 N N . GLY A 1 96 ? -12.039 -13.974 0.438 1.00 97.12 96 GLY A N 1
ATOM 771 C CA . GLY A 1 96 ? -11.424 -15.303 0.513 1.00 97.12 96 GLY A CA 1
ATOM 772 C C . GLY A 1 96 ? -12.374 -16.467 0.208 1.00 97.12 96 GLY A C 1
ATOM 773 O O . GLY A 1 96 ? -11.906 -17.563 -0.087 1.00 97.12 96 GLY A O 1
ATOM 774 N N . ALA A 1 97 ? -13.694 -16.247 0.222 1.00 98.19 97 ALA A N 1
ATOM 775 C CA . ALA A 1 97 ? -14.682 -17.244 -0.186 1.00 98.19 97 ALA A CA 1
ATOM 776 C C . ALA A 1 97 ? -14.826 -17.389 -1.717 1.00 98.19 97 ALA A C 1
ATOM 778 O O . ALA A 1 97 ? -15.569 -18.252 -2.190 1.00 98.19 97 ALA A O 1
ATOM 779 N N . LYS A 1 98 ? -14.151 -16.546 -2.511 1.00 98.00 98 LYS A N 1
ATOM 780 C CA . LYS A 1 98 ? -14.245 -16.512 -3.978 1.00 98.00 98 LYS A CA 1
ATOM 781 C C . LYS A 1 98 ? -12.931 -16.903 -4.649 1.00 98.00 98 LYS A C 1
ATOM 783 O O . LYS A 1 98 ? -11.854 -16.865 -4.065 1.00 98.00 98 LYS A O 1
ATOM 788 N N . TYR A 1 99 ? -13.026 -17.237 -5.935 1.00 97.69 99 TYR A N 1
ATOM 789 C CA . TYR A 1 99 ? -11.875 -17.577 -6.766 1.00 97.69 99 TYR A CA 1
ATOM 790 C C . TYR A 1 99 ? -11.461 -16.407 -7.653 1.00 97.69 99 TYR A C 1
ATOM 792 O O . TYR A 1 99 ? -12.279 -15.827 -8.370 1.00 97.69 99 TYR A O 1
ATOM 800 N N . TYR A 1 100 ? -10.161 -16.124 -7.674 1.00 97.44 100 TYR A N 1
ATOM 801 C CA . TYR A 1 100 ? -9.573 -15.057 -8.476 1.00 97.44 100 TYR A CA 1
ATOM 802 C C . TYR A 1 100 ? -8.464 -15.590 -9.378 1.00 97.44 100 TYR A C 1
ATOM 804 O O . TYR A 1 100 ? -7.870 -16.640 -9.140 1.00 97.44 100 TYR A O 1
ATOM 812 N N . ARG A 1 101 ? -8.171 -14.840 -10.442 1.00 96.69 101 ARG A N 1
ATOM 813 C CA . ARG A 1 101 ? -7.056 -15.120 -11.347 1.00 96.69 101 ARG A CA 1
ATOM 814 C C . ARG A 1 101 ? -6.324 -13.827 -11.665 1.00 96.69 101 ARG A C 1
ATOM 816 O O . ARG A 1 101 ? -6.900 -12.932 -12.280 1.00 96.69 101 ARG A O 1
ATOM 823 N N . LEU A 1 102 ? -5.037 -13.780 -11.339 1.00 94.69 102 LEU A N 1
ATOM 824 C CA . LEU A 1 102 ? -4.128 -12.734 -11.792 1.00 94.69 102 LEU A CA 1
ATOM 825 C C . LEU A 1 102 ? -3.315 -13.250 -12.984 1.00 94.69 102 LEU A C 1
ATOM 827 O O . LEU A 1 102 ? -2.539 -14.194 -12.861 1.00 94.69 102 LEU A O 1
ATOM 831 N N . ARG A 1 103 ? -3.482 -12.632 -14.157 1.00 94.94 103 ARG A N 1
ATOM 832 C CA . ARG A 1 103 ? -2.611 -12.893 -15.310 1.00 94.94 103 ARG A CA 1
ATOM 833 C C . ARG A 1 103 ? -1.419 -11.947 -15.245 1.00 94.94 103 ARG A C 1
ATOM 835 O O . ARG A 1 103 ? -1.584 -10.750 -15.462 1.00 94.94 103 ARG A O 1
ATOM 842 N N . VAL A 1 104 ? -0.233 -12.492 -14.999 1.00 92.75 104 VAL A N 1
ATOM 843 C CA . VAL A 1 104 ? 1.011 -11.717 -14.986 1.00 92.75 104 VAL A CA 1
ATOM 844 C C . VAL A 1 104 ? 1.660 -11.771 -16.376 1.00 92.75 104 VAL A C 1
ATOM 846 O O . VAL A 1 104 ? 1.981 -12.867 -16.839 1.00 92.75 104 VAL A O 1
ATOM 849 N N . PRO A 1 105 ? 1.852 -10.631 -17.067 1.00 92.94 105 PRO A N 1
ATOM 850 C CA . PRO A 1 105 ? 2.502 -10.613 -18.375 1.00 92.94 105 PRO A CA 1
ATOM 851 C C . PRO A 1 105 ? 3.948 -11.144 -18.335 1.00 92.94 105 PRO A C 1
ATOM 853 O O . PRO A 1 105 ? 4.606 -11.094 -17.281 1.00 92.94 105 PRO A O 1
ATOM 856 N N . PRO A 1 106 ? 4.474 -11.634 -19.473 1.00 94.38 106 PRO A N 1
ATOM 857 C CA . PRO A 1 106 ? 5.910 -11.858 -19.613 1.00 94.38 106 PRO A CA 1
ATOM 858 C C . PRO A 1 106 ? 6.671 -10.527 -19.479 1.00 94.38 106 PRO A C 1
ATOM 860 O O . PRO A 1 106 ? 6.089 -9.459 -19.658 1.00 94.38 106 PRO A O 1
ATOM 863 N N . ASN A 1 107 ? 7.970 -10.593 -19.174 1.00 94.25 107 ASN A N 1
ATOM 864 C CA . ASN A 1 107 ? 8.877 -9.435 -19.164 1.00 94.25 107 ASN A CA 1
ATOM 865 C C . ASN A 1 107 ? 8.453 -8.294 -18.219 1.00 94.25 107 ASN A C 1
ATOM 867 O O . ASN A 1 107 ? 8.455 -7.128 -18.609 1.00 94.25 107 ASN A O 1
ATOM 871 N N . ALA A 1 108 ? 8.075 -8.606 -16.971 1.00 91.81 108 ALA A N 1
ATOM 872 C CA . ALA A 1 108 ? 7.886 -7.533 -15.990 1.00 91.81 108 ALA A CA 1
ATOM 873 C C . ALA A 1 108 ? 9.188 -6.737 -15.800 1.00 91.81 108 ALA A C 1
ATOM 875 O O . ALA A 1 108 ? 10.264 -7.336 -15.850 1.00 91.81 108 ALA A O 1
ATOM 876 N N . PRO A 1 109 ? 9.095 -5.424 -15.526 1.00 92.19 109 PRO A N 1
ATOM 877 C CA . PRO A 1 109 ? 10.247 -4.543 -15.354 1.00 92.19 109 PRO A CA 1
ATOM 878 C C . PRO A 1 109 ? 10.915 -4.756 -13.984 1.00 92.19 109 PRO A C 1
ATOM 880 O O . PRO A 1 109 ? 10.964 -3.860 -13.148 1.00 92.19 109 PRO A O 1
ATOM 883 N N . VAL A 1 110 ? 11.407 -5.968 -13.734 1.00 93.75 110 VAL A N 1
ATOM 884 C CA . VAL A 1 110 ? 12.100 -6.366 -12.506 1.00 93.75 110 VAL A CA 1
ATOM 885 C C . VAL A 1 110 ? 13.392 -7.084 -12.874 1.00 93.75 110 VAL A C 1
ATOM 887 O O . VAL A 1 110 ? 13.402 -7.952 -13.743 1.00 93.75 110 VAL A O 1
ATOM 890 N N . LYS A 1 111 ? 14.496 -6.719 -12.218 1.00 93.62 111 LYS A N 1
ATOM 891 C CA . LYS A 1 111 ? 15.811 -7.320 -12.489 1.00 93.62 111 LYS A CA 1
ATOM 892 C C . LYS A 1 111 ? 16.017 -8.644 -11.753 1.00 93.62 111 LYS A C 1
ATOM 894 O O . LYS A 1 111 ? 16.653 -9.539 -12.294 1.00 93.62 111 LYS A O 1
ATOM 899 N N . GLN A 1 112 ? 15.517 -8.744 -10.520 1.00 95.12 112 GLN A N 1
ATOM 900 C CA . GLN A 1 112 ? 15.791 -9.881 -9.640 1.00 95.12 112 GLN A CA 1
ATOM 901 C C . GLN A 1 112 ? 14.627 -10.875 -9.617 1.00 95.12 112 GLN A C 1
ATOM 903 O O . GLN A 1 112 ? 14.748 -11.974 -10.144 1.00 95.12 112 GLN A O 1
ATOM 908 N N . PHE A 1 113 ? 13.489 -10.494 -9.035 1.00 95.19 113 PHE A N 1
ATOM 909 C CA . PHE A 1 113 ? 12.284 -11.318 -9.026 1.00 95.19 113 PHE A CA 1
ATOM 910 C C . PHE A 1 113 ? 11.029 -10.459 -8.842 1.00 95.19 113 PHE A C 1
ATOM 912 O O . PHE A 1 113 ? 11.099 -9.260 -8.578 1.00 95.19 113 PHE A O 1
ATOM 919 N N . ARG A 1 114 ? 9.874 -11.108 -8.981 1.00 94.75 114 ARG A N 1
ATOM 920 C CA . ARG A 1 114 ? 8.561 -10.609 -8.565 1.00 94.75 114 ARG A CA 1
ATOM 921 C C . ARG A 1 114 ? 7.878 -11.699 -7.753 1.00 94.75 114 ARG A C 1
ATOM 923 O O . ARG A 1 114 ? 8.024 -12.877 -8.080 1.00 94.75 114 ARG A O 1
ATOM 930 N N . SER A 1 115 ? 7.127 -11.312 -6.739 1.00 95.75 115 SER A N 1
ATOM 931 C CA . SER A 1 115 ? 6.319 -12.216 -5.928 1.00 95.75 115 SER A CA 1
ATOM 932 C C . SER A 1 115 ? 4.922 -11.637 -5.743 1.00 95.75 115 SER A C 1
ATOM 934 O O . SER A 1 115 ? 4.658 -10.483 -6.079 1.00 95.75 115 SER A O 1
ATOM 936 N N . PHE A 1 116 ? 4.023 -12.473 -5.245 1.00 95.06 116 PHE A N 1
ATOM 937 C CA . PHE A 1 116 ? 2.699 -12.076 -4.805 1.00 95.06 116 PHE A CA 1
ATOM 938 C C . PHE A 1 116 ? 2.445 -12.756 -3.461 1.00 95.06 116 PHE A C 1
ATOM 940 O O . PHE A 1 116 ? 2.752 -13.941 -3.319 1.00 95.06 116 PHE A O 1
ATOM 947 N N . THR A 1 117 ? 1.916 -12.004 -2.504 1.00 95.50 117 THR A N 1
ATOM 948 C CA . THR A 1 117 ? 1.665 -12.449 -1.130 1.00 95.50 117 THR A CA 1
ATOM 949 C C . THR A 1 117 ? 0.221 -12.099 -0.777 1.00 95.50 117 THR A C 1
ATOM 951 O O . THR A 1 117 ? -0.271 -11.065 -1.228 1.00 95.50 117 THR A O 1
ATOM 954 N N . LEU A 1 118 ? -0.447 -12.981 -0.031 1.00 91.25 118 LEU A N 1
ATOM 955 C CA . LEU A 1 118 ? -1.822 -12.837 0.453 1.00 91.25 118 LEU A CA 1
ATOM 956 C C . LEU A 1 118 ? -1.830 -12.738 1.975 1.00 91.25 118 LEU A C 1
ATOM 958 O O . LEU A 1 118 ? -1.002 -13.453 2.585 1.00 91.25 118 LEU A O 1
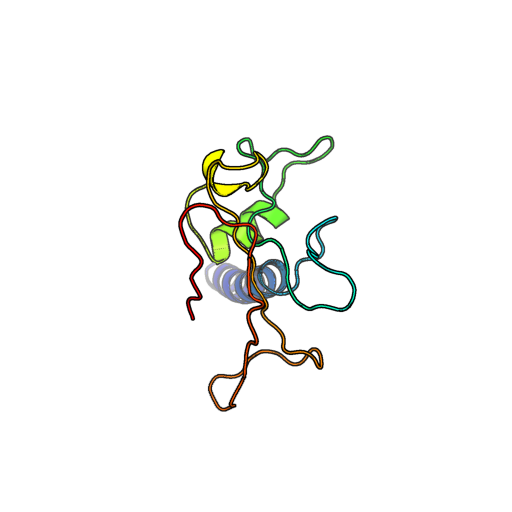#

pLDDT: mean 95.7, std 2.29, range [82.81, 98.5]

Radius of gyration: 16.56 Å; Cα contacts (8 Å, |Δi|>4): 109; chains: 1; bounding box: 34×39×50 Å